Protein AF-A0A2E4X7J8-F1 (afdb_monomer)

pLDDT: mean 80.2, std 23.97, range [33.31, 98.44]

Foldseek 3Di:
DDPPPPPPDDDPPPDPPPDPPPVPPDDPFDADPVRHTDPDPVVVVVVVVVVVVVVVVLVVVLVVCVVVPHDNVVSVVVVVVVVVPDDDPDDPD

Mean predicted aligned error: 11.24 Å

Secondary structure (DSSP, 8-state):
----SSS-S---------------SS-SS-B-TTS-B---HHHHHHHHHHHHHHHHHHHHHHHHHHHTT--HHHHHHHHHHHHHH-----S--

Solvent-accessible surface area (backbone atoms only — not comparable to full-atom values): 6282 Å² total; per-residue (Å²): 140,80,92,82,82,78,88,80,74,84,81,77,83,84,62,87,76,77,78,83,83,73,74,80,82,64,72,98,70,54,61,50,99,85,69,46,70,63,77,57,63,68,62,53,52,49,56,52,50,54,50,53,52,49,52,53,55,51,46,56,55,46,54,55,39,48,72,76,68,50,57,67,65,61,52,54,48,50,54,51,52,52,62,72,68,62,73,88,85,76,88,88,123

Structure (mmCIF, N/CA/C/O backbone):
data_AF-A0A2E4X7J8-F1
#
_entry.id   AF-A0A2E4X7J8-F1
#
loop_
_atom_site.group_PDB
_atom_site.id
_atom_site.type_symbol
_atom_site.label_atom_id
_atom_site.label_alt_id
_atom_site.label_comp_id
_atom_site.label_asym_id
_atom_site.label_entity_id
_atom_site.label_seq_id
_atom_site.pdbx_PDB_ins_code
_atom_site.Cartn_x
_atom_site.Cartn_y
_atom_site.Cartn_z
_atom_site.occupancy
_atom_site.B_iso_or_equiv
_atom_site.auth_seq_id
_atom_site.auth_comp_id
_atom_site.auth_asym_id
_atom_site.auth_atom_id
_atom_site.pdbx_PDB_model_num
ATOM 1 N N . MET A 1 1 ? 37.534 2.094 -16.407 1.00 43.25 1 MET A N 1
ATOM 2 C CA . MET A 1 1 ? 37.728 2.326 -14.955 1.00 43.25 1 MET A CA 1
ATOM 3 C C . MET A 1 1 ? 37.964 3.825 -14.785 1.00 43.25 1 MET A C 1
ATOM 5 O O . MET A 1 1 ? 38.938 4.321 -15.318 1.00 43.25 1 MET A O 1
ATOM 9 N N . ASN A 1 2 ? 37.035 4.623 -14.257 1.00 37.41 2 ASN A N 1
ATOM 10 C CA . ASN A 1 2 ? 36.766 4.687 -12.822 1.00 37.41 2 ASN A CA 1
ATOM 11 C C . ASN A 1 2 ? 35.400 5.363 -12.534 1.00 37.41 2 ASN A C 1
ATOM 13 O O . ASN A 1 2 ? 35.152 6.481 -12.977 1.00 37.41 2 ASN A O 1
ATOM 17 N N . GLN A 1 3 ? 34.537 4.690 -11.768 1.00 39.25 3 GLN A N 1
ATOM 18 C CA . GLN A 1 3 ? 33.148 5.062 -11.432 1.00 39.25 3 GLN A CA 1
ATOM 19 C C . GLN A 1 3 ? 33.010 6.127 -10.313 1.00 39.25 3 GLN A C 1
ATOM 21 O O . GLN A 1 3 ? 31.935 6.298 -9.748 1.00 39.25 3 GLN A O 1
ATOM 26 N N . LYS A 1 4 ? 34.062 6.869 -9.947 1.00 41.81 4 LYS A N 1
ATOM 27 C CA . LYS A 1 4 ? 34.071 7.640 -8.681 1.00 41.81 4 LYS A CA 1
ATOM 28 C C . LYS A 1 4 ? 33.700 9.130 -8.755 1.00 41.81 4 LYS A C 1
ATOM 30 O O . LYS A 1 4 ? 33.765 9.798 -7.729 1.00 41.81 4 LYS A O 1
ATOM 35 N N . ASN A 1 5 ? 33.256 9.654 -9.902 1.00 41.47 5 ASN A N 1
ATOM 36 C CA . ASN A 1 5 ? 33.046 11.106 -10.080 1.00 41.47 5 ASN A CA 1
ATOM 37 C C . ASN A 1 5 ? 31.601 11.573 -10.323 1.00 41.47 5 ASN A C 1
ATOM 39 O O . ASN A 1 5 ? 31.394 12.714 -10.724 1.00 41.47 5 ASN A O 1
ATOM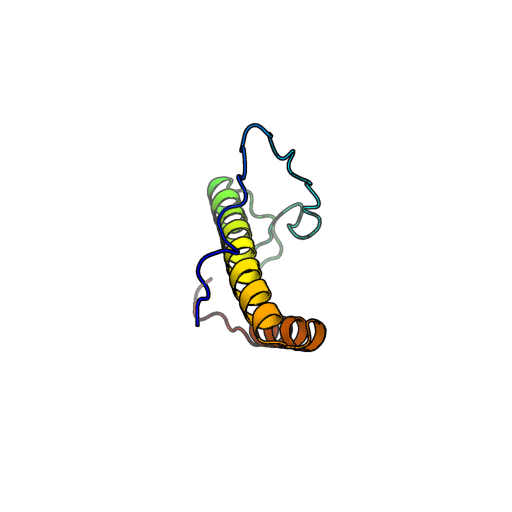 43 N N . GLN A 1 6 ? 30.598 10.740 -10.035 1.00 36.03 6 GLN A N 1
ATOM 44 C CA . GLN A 1 6 ? 29.188 11.102 -10.266 1.00 36.03 6 GLN A CA 1
ATOM 45 C C . GLN A 1 6 ? 28.417 11.440 -8.974 1.00 36.03 6 GLN A C 1
ATOM 47 O O . GLN A 1 6 ? 27.433 12.167 -9.015 1.00 36.03 6 GLN A O 1
ATOM 52 N N . TYR A 1 7 ? 28.916 11.018 -7.805 1.00 33.31 7 TYR A N 1
ATOM 53 C CA . TYR A 1 7 ? 28.229 11.168 -6.509 1.00 33.31 7 TYR A CA 1
ATOM 54 C C . TYR A 1 7 ? 28.723 12.338 -5.644 1.00 33.31 7 TYR A C 1
ATOM 56 O O . TYR A 1 7 ? 28.508 12.365 -4.435 1.00 33.31 7 TYR A O 1
ATOM 64 N N . LYS A 1 8 ? 29.404 13.330 -6.228 1.00 42.47 8 LYS A N 1
ATOM 65 C CA . LYS A 1 8 ? 29.833 14.540 -5.504 1.00 42.47 8 LYS A CA 1
ATOM 66 C C . LYS A 1 8 ? 29.314 15.806 -6.172 1.00 42.47 8 LYS A C 1
ATOM 68 O O . LYS A 1 8 ? 30.080 16.675 -6.577 1.00 42.47 8 LYS A O 1
ATOM 73 N N . LYS A 1 9 ? 27.990 15.945 -6.232 1.00 34.31 9 LYS A N 1
ATOM 74 C CA . LYS A 1 9 ? 27.342 17.239 -6.469 1.00 34.31 9 LYS A CA 1
ATOM 75 C C . LYS A 1 9 ? 26.417 17.560 -5.297 1.00 34.31 9 LYS A C 1
ATOM 77 O O . LYS A 1 9 ? 25.241 17.240 -5.296 1.00 34.31 9 LYS A O 1
ATOM 82 N N . LYS A 1 10 ? 27.053 18.137 -4.271 1.00 38.44 10 LYS A N 1
ATOM 83 C CA . LYS A 1 10 ? 26.524 19.074 -3.269 1.00 38.44 10 LYS A CA 1
ATOM 84 C C . LYS A 1 10 ? 24.994 19.167 -3.214 1.00 38.44 10 LYS A C 1
ATOM 86 O O . LYS A 1 10 ? 24.403 19.968 -3.934 1.00 38.44 10 LYS A O 1
ATOM 91 N N . ILE A 1 11 ? 24.391 18.451 -2.272 1.00 33.59 11 ILE A N 1
ATOM 92 C CA . ILE A 1 11 ? 23.070 18.812 -1.759 1.00 33.59 11 ILE A CA 1
ATOM 93 C C . ILE A 1 11 ? 23.314 19.714 -0.549 1.00 33.59 11 ILE A C 1
ATOM 95 O O . ILE A 1 11 ? 23.582 19.255 0.557 1.00 33.59 11 ILE A O 1
ATOM 99 N N . ASN A 1 12 ? 23.309 21.024 -0.795 1.00 35.81 12 ASN A N 1
ATOM 100 C CA . ASN A 1 12 ? 23.129 22.032 0.245 1.00 35.81 12 ASN A CA 1
ATOM 101 C C . ASN A 1 12 ? 21.690 21.883 0.755 1.00 35.81 12 ASN A C 1
ATOM 103 O O . ASN A 1 12 ? 20.766 22.479 0.203 1.00 35.81 12 ASN A O 1
ATOM 107 N N . ILE A 1 13 ? 21.478 21.067 1.785 1.00 39.88 13 ILE A N 1
ATOM 108 C CA . ILE A 1 13 ? 20.172 20.909 2.444 1.00 39.88 13 ILE A CA 1
ATOM 109 C C . ILE A 1 13 ? 19.933 22.064 3.424 1.00 39.88 13 ILE A C 1
A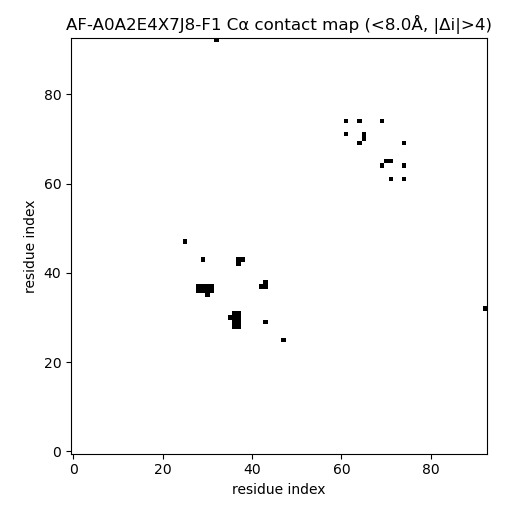TOM 111 O O . ILE A 1 13 ? 19.800 21.905 4.628 1.00 39.88 13 ILE A O 1
ATOM 115 N N . GLY A 1 14 ? 19.881 23.264 2.848 1.00 38.81 14 GLY A N 1
ATOM 116 C CA . GLY A 1 14 ? 19.186 24.430 3.374 1.00 38.81 14 GLY A CA 1
ATOM 117 C C . GLY A 1 14 ? 17.933 24.670 2.538 1.00 38.81 14 GLY A C 1
ATOM 118 O O . GLY A 1 14 ? 17.791 25.721 1.929 1.00 38.81 14 GLY A O 1
ATOM 119 N N . HIS A 1 15 ? 17.073 23.660 2.424 1.00 37.66 15 HIS A N 1
ATOM 120 C CA . HIS A 1 15 ? 15.732 23.789 1.868 1.00 37.66 15 HIS A CA 1
ATOM 121 C C . HIS A 1 15 ? 14.812 22.927 2.718 1.00 37.66 15 HIS A C 1
ATOM 123 O O . HIS A 1 15 ? 14.861 21.701 2.665 1.00 37.66 15 HIS A O 1
ATOM 129 N N . GLN A 1 16 ? 13.966 23.589 3.505 1.0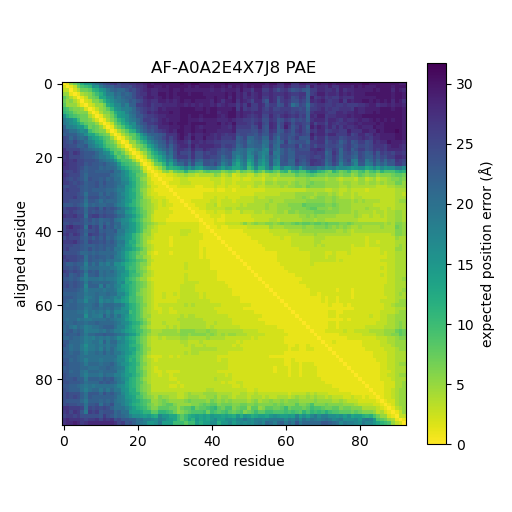0 40.91 16 GLN A N 1
ATOM 130 C CA . GLN A 1 16 ? 12.722 23.000 3.969 1.00 40.91 16 GLN A CA 1
ATOM 131 C C . GLN A 1 16 ? 11.959 22.549 2.722 1.00 40.91 16 GLN A C 1
ATOM 133 O O . GLN A 1 16 ? 11.320 23.357 2.044 1.00 40.91 16 GLN A O 1
ATOM 138 N N . ILE A 1 17 ? 12.065 21.266 2.381 1.00 46.56 17 ILE A N 1
ATOM 139 C CA . ILE A 1 17 ? 11.160 20.641 1.428 1.00 46.56 17 ILE A CA 1
ATOM 140 C C . ILE A 1 17 ? 9.796 20.703 2.106 1.00 46.56 17 ILE A C 1
ATOM 142 O O . ILE A 1 17 ? 9.487 19.932 3.011 1.00 46.56 17 ILE A O 1
ATOM 146 N N . LYS A 1 18 ? 8.996 21.699 1.718 1.00 40.06 18 LYS A N 1
ATOM 147 C CA . LYS A 1 18 ? 7.579 21.751 2.053 1.00 40.06 18 LYS A CA 1
ATOM 148 C C . LYS A 1 18 ? 6.955 20.449 1.552 1.00 40.06 18 LYS A C 1
ATOM 150 O O . LYS A 1 18 ? 6.860 20.229 0.346 1.00 40.06 18 LYS A O 1
ATOM 155 N N . MET A 1 19 ? 6.572 19.601 2.502 1.00 40.56 19 MET A N 1
ATOM 156 C CA . MET A 1 19 ? 5.785 18.386 2.314 1.00 40.56 19 MET A CA 1
ATOM 157 C C . MET A 1 19 ? 4.651 18.652 1.315 1.00 40.56 19 MET A C 1
ATOM 159 O O . MET A 1 19 ? 3.756 19.458 1.585 1.00 40.56 19 MET A O 1
ATOM 163 N N . ARG A 1 20 ? 4.654 17.979 0.158 1.00 38.56 20 ARG A N 1
ATOM 164 C CA . ARG A 1 20 ? 3.438 17.875 -0.659 1.00 38.56 20 ARG A CA 1
ATOM 165 C C . ARG A 1 20 ? 2.519 16.864 0.024 1.00 38.56 20 ARG A C 1
ATOM 167 O O . ARG A 1 20 ? 2.600 15.671 -0.243 1.00 38.56 20 ARG A O 1
ATOM 174 N N . ASN A 1 21 ? 1.653 17.354 0.910 1.00 46.88 21 ASN A N 1
ATOM 175 C CA . ASN A 1 21 ? 0.552 16.575 1.472 1.00 46.88 21 ASN A CA 1
ATOM 176 C C . ASN A 1 21 ? -0.4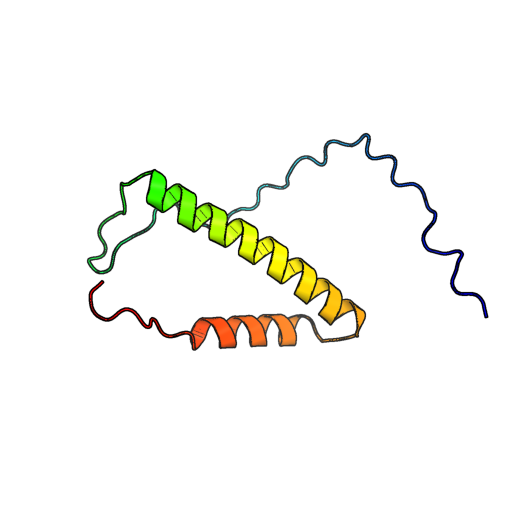88 16.287 0.380 1.00 46.88 21 ASN A C 1
ATOM 178 O O . ASN A 1 21 ? -1.438 17.042 0.205 1.00 46.88 21 ASN A O 1
ATOM 182 N N . ASN A 1 22 ? -0.323 15.165 -0.317 1.00 46.84 22 ASN A N 1
ATOM 183 C CA . ASN A 1 22 ? -1.379 14.531 -1.107 1.00 46.84 22 ASN A CA 1
ATOM 184 C C . ASN A 1 22 ? -1.806 13.207 -0.449 1.00 46.84 22 ASN A C 1
ATOM 186 O O . ASN A 1 22 ? -1.961 12.192 -1.124 1.00 46.84 22 ASN A O 1
ATOM 190 N N . ASN A 1 23 ? -2.018 13.205 0.874 1.00 52.50 23 ASN A N 1
ATOM 191 C CA . ASN A 1 23 ? -2.490 12.030 1.621 1.00 52.50 23 ASN A CA 1
ATOM 192 C C . ASN A 1 23 ? -3.990 11.764 1.382 1.00 52.50 23 ASN A C 1
ATOM 194 O O . ASN A 1 23 ? -4.806 11.784 2.296 1.00 52.50 23 ASN A O 1
ATOM 198 N N . LYS A 1 24 ? -4.369 11.504 0.124 1.00 62.06 24 LYS A N 1
ATOM 199 C CA . LYS A 1 24 ? -5.713 11.023 -0.244 1.00 62.06 24 LYS A CA 1
ATOM 200 C C . LYS A 1 24 ? -5.862 9.502 -0.064 1.00 62.06 24 LYS A C 1
ATOM 202 O O . LYS A 1 24 ? -6.936 8.967 -0.312 1.00 62.06 24 LYS A O 1
ATOM 207 N N . LEU A 1 25 ? -4.791 8.812 0.337 1.00 74.38 25 LEU A N 1
ATOM 208 C CA . LEU A 1 25 ? -4.753 7.354 0.494 1.00 74.38 25 LEU A CA 1
ATOM 209 C C . LEU A 1 25 ? -5.134 6.884 1.908 1.00 74.38 25 LEU A C 1
ATOM 211 O O . LEU A 1 25 ? -5.621 5.766 2.053 1.00 74.38 25 LEU A O 1
ATOM 215 N N . ILE A 1 26 ? -4.961 7.725 2.935 1.00 86.06 26 ILE A N 1
ATOM 216 C CA . ILE A 1 26 ? -5.368 7.402 4.311 1.00 86.06 26 ILE A CA 1
ATOM 217 C C . ILE A 1 26 ? -6.848 7.783 4.497 1.00 86.06 26 ILE A C 1
ATOM 219 O O . ILE A 1 26 ? -7.235 8.907 4.157 1.00 86.06 26 ILE A O 1
ATOM 223 N N . PRO A 1 27 ? -7.701 6.884 5.024 1.00 90.25 27 PRO A N 1
ATOM 224 C CA . PRO A 1 27 ? -9.114 7.180 5.222 1.00 90.25 27 PRO A CA 1
ATOM 225 C C . PRO A 1 27 ? -9.328 8.227 6.326 1.00 90.25 27 PRO A C 1
ATOM 227 O O . PRO A 1 27 ? -8.536 8.364 7.255 1.00 90.25 27 PRO A O 1
ATOM 230 N N . LYS A 1 28 ? -10.464 8.937 6.268 1.00 90.00 28 LYS A N 1
ATOM 231 C CA . LYS A 1 28 ? -10.856 9.913 7.305 1.00 90.00 28 LYS A CA 1
ATOM 232 C C . LYS A 1 28 ? -11.072 9.262 8.680 1.00 90.00 28 LYS A C 1
ATOM 234 O O . LYS A 1 28 ? -10.908 9.922 9.701 1.00 90.00 28 LYS A O 1
ATOM 239 N N . TYR A 1 29 ? -11.483 7.998 8.702 1.00 92.81 29 TYR A N 1
ATOM 240 C CA . TYR A 1 29 ? -11.680 7.203 9.908 1.00 92.81 29 TYR A CA 1
ATOM 241 C C . TYR A 1 29 ? -11.461 5.720 9.603 1.00 92.81 29 TYR A C 1
ATOM 243 O O . TYR A 1 29 ? -11.672 5.271 8.477 1.00 92.81 29 TYR A O 1
ATOM 251 N N . TRP A 1 30 ? -11.061 4.971 10.626 1.00 95.50 30 TRP A N 1
ATOM 252 C CA . TRP A 1 30 ? -10.912 3.520 10.575 1.00 95.50 30 TRP A CA 1
ATOM 253 C C . TRP A 1 30 ? -12.149 2.841 11.155 1.00 95.50 30 TRP A C 1
ATOM 255 O O . TRP A 1 30 ? -12.782 3.393 12.056 1.00 95.50 30 TRP A O 1
ATOM 265 N N . VAL A 1 31 ? -12.480 1.647 10.665 1.00 95.69 31 VAL A N 1
ATOM 266 C CA . VAL A 1 31 ? -13.611 0.849 11.158 1.00 95.69 31 VAL A CA 1
ATOM 267 C C . VAL A 1 31 ? -13.150 -0.511 11.672 1.00 95.69 31 VAL A C 1
ATOM 269 O O . VAL A 1 31 ? -12.148 -1.047 11.200 1.00 95.69 31 VAL A O 1
ATOM 272 N N . ASP A 1 32 ? -13.871 -1.057 12.647 1.00 92.75 32 ASP A N 1
ATOM 273 C CA . ASP A 1 32 ? -13.686 -2.425 13.128 1.00 92.75 32 ASP A CA 1
ATOM 274 C C . ASP A 1 32 ? -14.441 -3.452 12.255 1.00 92.75 32 ASP A C 1
ATOM 276 O O . ASP A 1 32 ? -15.100 -3.110 11.268 1.00 92.75 32 ASP A O 1
ATOM 280 N N . LYS A 1 33 ? -14.376 -4.736 12.632 1.00 90.44 33 LYS A N 1
ATOM 281 C CA . LYS A 1 33 ? -15.076 -5.832 11.936 1.00 90.44 33 LYS A CA 1
ATOM 282 C C . LYS A 1 33 ? -16.601 -5.677 11.889 1.00 90.44 33 LYS A C 1
ATOM 284 O O . LYS A 1 33 ? -17.247 -6.215 10.995 1.00 90.44 33 LYS A O 1
ATOM 289 N N . ASN A 1 34 ? -17.166 -4.936 12.838 1.00 93.94 34 ASN A N 1
ATOM 290 C CA . ASN A 1 34 ? -18.593 -4.662 12.947 1.00 93.94 34 ASN A CA 1
ATOM 291 C C . ASN A 1 34 ? -18.977 -3.366 12.214 1.00 93.94 34 ASN A C 1
ATOM 293 O O . ASN A 1 34 ? -20.126 -2.938 12.298 1.00 93.94 34 ASN A O 1
ATOM 297 N N . LYS A 1 35 ? -18.034 -2.753 11.481 1.00 93.88 35 LYS A N 1
ATOM 298 C CA . LYS A 1 35 ? -18.174 -1.470 10.778 1.00 93.88 35 LYS A CA 1
ATOM 299 C C . LYS A 1 35 ? -18.371 -0.265 11.705 1.00 93.88 35 LYS A C 1
ATOM 301 O O . LYS A 1 35 ? -18.777 0.796 11.235 1.00 93.88 35 LYS A O 1
ATOM 306 N N . ASN A 1 36 ? -18.048 -0.389 12.991 1.00 95.56 36 ASN A N 1
ATOM 307 C CA . ASN A 1 36 ? -18.050 0.751 13.902 1.00 95.56 36 ASN A CA 1
ATOM 308 C C . ASN A 1 36 ? -16.749 1.535 13.767 1.00 95.56 36 ASN A C 1
ATOM 310 O O . ASN A 1 36 ? -15.677 0.953 13.605 1.00 95.56 36 ASN A O 1
ATOM 314 N N . THR A 1 37 ? -16.826 2.857 13.892 1.00 97.06 37 THR A N 1
ATOM 315 C CA . THR A 1 37 ? -15.637 3.710 13.889 1.00 97.06 37 THR A CA 1
ATOM 316 C C . THR A 1 37 ? -14.730 3.390 15.075 1.00 97.06 37 THR A C 1
ATOM 318 O O . THR A 1 37 ? -15.157 3.425 16.229 1.00 97.06 37 THR A O 1
ATOM 321 N N . ILE A 1 38 ? -13.448 3.155 14.802 1.00 96.25 38 ILE A N 1
ATOM 322 C CA . ILE A 1 38 ? -12.418 3.045 15.834 1.00 96.25 38 ILE A CA 1
ATOM 323 C C . ILE A 1 38 ? -12.213 4.438 16.438 1.00 96.25 38 ILE A C 1
ATOM 325 O O . ILE A 1 38 ? -11.755 5.346 15.755 1.00 96.25 38 ILE A O 1
ATOM 329 N N . SER A 1 39 ? -12.551 4.615 17.717 1.00 94.75 39 SER A N 1
ATOM 330 C CA . SER A 1 39 ? -12.445 5.901 18.428 1.00 94.75 39 SER A CA 1
ATOM 331 C C . SER A 1 39 ? -11.167 6.055 19.263 1.00 94.75 39 SER A C 1
ATOM 333 O O . SER A 1 39 ? -10.804 7.170 19.639 1.00 94.75 39 SER A O 1
ATOM 335 N N . CYS A 1 40 ? -10.468 4.952 19.553 1.00 96.50 40 CYS A N 1
ATOM 336 C CA . CYS A 1 40 ? -9.223 4.962 20.322 1.00 96.50 40 CYS A CA 1
ATOM 337 C C . CYS A 1 40 ? -8.109 5.653 19.524 1.00 96.50 40 CYS A C 1
ATOM 339 O O . CYS A 1 40 ? -7.660 5.153 18.488 1.00 96.50 40 CYS A O 1
ATOM 341 N N . LYS A 1 41 ? -7.658 6.807 20.026 1.00 95.06 41 LYS A N 1
ATOM 342 C CA . LYS A 1 41 ? -6.670 7.668 19.364 1.00 95.06 41 LYS A CA 1
ATOM 343 C C . LYS A 1 41 ? -5.328 6.969 19.186 1.00 95.06 41 LYS A C 1
ATOM 345 O O . LYS A 1 41 ? -4.699 7.121 18.144 1.00 95.06 41 LYS A O 1
ATOM 350 N N . GLU A 1 42 ? -4.915 6.170 20.162 1.00 97.25 42 GLU A N 1
ATOM 351 C CA . GLU A 1 42 ? -3.657 5.427 20.137 1.00 97.25 42 GLU A CA 1
ATOM 352 C C . GLU A 1 42 ? -3.665 4.388 19.012 1.00 97.25 42 GLU A C 1
ATOM 354 O O . GLU A 1 42 ? -2.713 4.326 18.239 1.00 97.25 42 GLU A O 1
ATOM 359 N N . LYS A 1 43 ? -4.768 3.643 18.839 1.00 94.38 43 LYS A N 1
ATOM 360 C CA . LYS A 1 43 ? -4.919 2.688 17.726 1.00 94.38 43 LYS A CA 1
ATOM 361 C C . LYS A 1 43 ? -4.848 3.383 16.366 1.00 94.38 43 LYS A C 1
ATOM 363 O O . LYS A 1 43 ? -4.169 2.885 15.474 1.00 94.38 43 LYS A O 1
ATOM 368 N N . ILE A 1 44 ? -5.506 4.539 16.225 1.00 95.75 44 ILE A N 1
ATOM 369 C CA . ILE A 1 44 ? -5.450 5.349 14.996 1.00 95.75 44 ILE A CA 1
ATOM 370 C C . ILE A 1 44 ? -4.017 5.823 14.724 1.00 95.75 44 ILE A C 1
ATOM 372 O O . ILE A 1 44 ? -3.546 5.739 13.593 1.00 95.75 44 ILE A O 1
ATOM 376 N N . LYS A 1 45 ? -3.311 6.307 15.752 1.00 93.56 45 LYS A N 1
ATO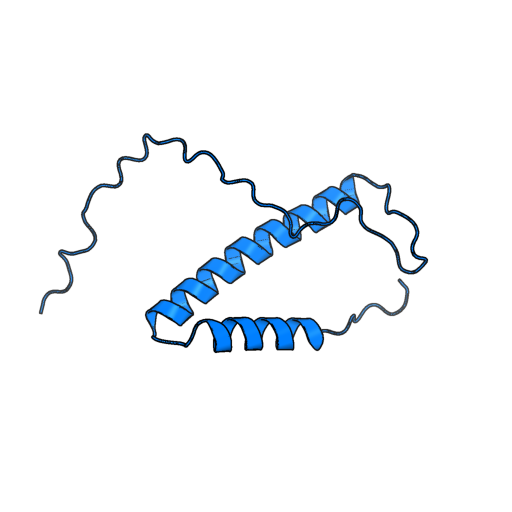M 377 C CA . LYS A 1 45 ? -1.925 6.765 15.616 1.00 93.56 45 LYS A CA 1
ATOM 378 C C . LYS A 1 45 ? -1.011 5.633 15.147 1.00 93.56 45 LYS A C 1
ATOM 380 O O . LYS A 1 45 ? -0.215 5.856 14.244 1.00 93.56 45 LYS A O 1
ATOM 385 N N . VAL A 1 46 ? -1.155 4.441 15.729 1.00 96.12 46 VAL A N 1
ATOM 386 C CA . VAL A 1 46 ? -0.3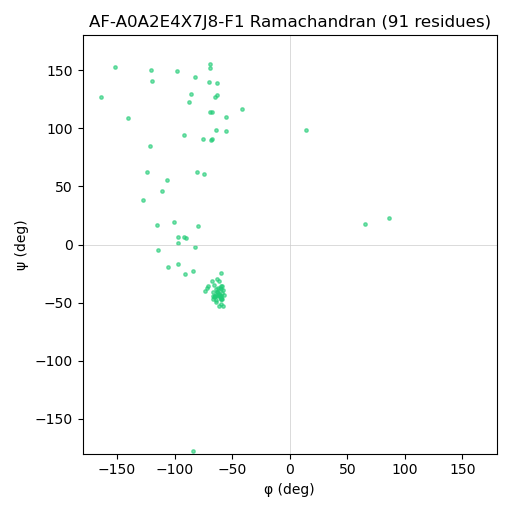67 3.260 15.349 1.00 96.12 46 VAL A CA 1
ATOM 387 C C . VAL A 1 46 ? -0.613 2.883 13.889 1.00 96.12 46 VAL A C 1
ATOM 389 O O . VAL A 1 46 ? 0.341 2.803 13.127 1.00 96.12 46 VAL A O 1
ATOM 392 N N . ILE A 1 47 ? -1.868 2.703 13.458 1.00 95.62 47 ILE A N 1
ATOM 393 C CA . ILE A 1 47 ? -2.126 2.271 12.073 1.00 95.62 47 ILE A CA 1
ATOM 394 C C . ILE A 1 47 ? -1.704 3.325 11.041 1.00 95.62 47 ILE A C 1
ATOM 396 O O . ILE A 1 47 ? -1.198 2.960 9.985 1.00 95.62 47 ILE A O 1
ATOM 400 N N . ASN A 1 48 ? -1.851 4.618 11.347 1.00 93.94 48 ASN A N 1
ATOM 401 C CA . ASN A 1 48 ? -1.379 5.679 10.459 1.00 93.94 48 ASN A CA 1
ATOM 402 C C . ASN A 1 48 ? 0.154 5.680 10.355 1.00 93.94 48 ASN A C 1
ATOM 404 O O . ASN A 1 48 ? 0.667 5.743 9.245 1.00 93.94 48 ASN A O 1
ATOM 408 N N . GLY A 1 49 ? 0.869 5.532 11.478 1.00 94.12 49 GLY A N 1
ATOM 409 C CA . GLY A 1 49 ? 2.331 5.411 11.472 1.00 94.12 49 GLY A CA 1
ATOM 410 C C . GLY A 1 49 ? 2.811 4.208 10.658 1.00 94.12 49 GLY A C 1
ATOM 411 O O . GLY A 1 49 ? 3.675 4.356 9.803 1.00 94.12 49 GLY A O 1
ATOM 412 N N . ASN A 1 50 ? 2.168 3.048 10.821 1.00 95.19 50 ASN A N 1
ATOM 413 C CA . ASN A 1 50 ? 2.494 1.854 10.038 1.00 95.19 50 ASN A CA 1
ATOM 414 C C . ASN A 1 50 ? 2.311 2.070 8.523 1.00 95.19 50 ASN A C 1
ATOM 416 O O . ASN A 1 50 ? 3.055 1.504 7.726 1.00 95.19 50 ASN A O 1
ATOM 420 N N . LEU A 1 51 ? 1.305 2.849 8.103 1.00 94.88 51 LEU A N 1
ATOM 421 C CA . LEU A 1 51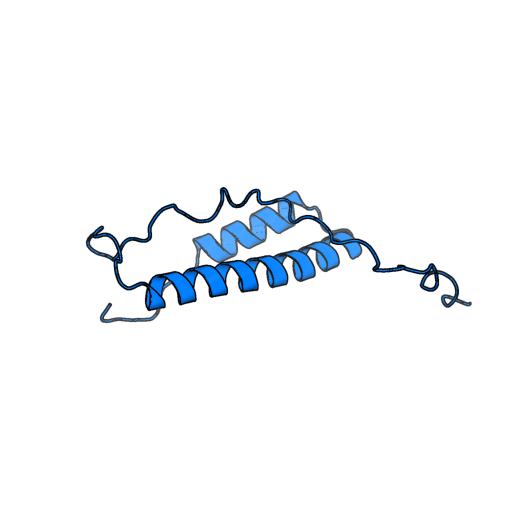 ? 1.097 3.170 6.687 1.00 94.88 51 LEU A CA 1
ATOM 422 C C . LEU A 1 51 ? 2.144 4.141 6.147 1.00 94.88 51 LEU A C 1
ATOM 424 O O . LEU A 1 51 ? 2.547 4.005 4.990 1.00 94.88 51 LEU A O 1
ATOM 428 N N . ASP A 1 52 ? 2.566 5.106 6.961 1.00 92.94 52 ASP A N 1
ATOM 429 C CA . ASP A 1 52 ? 3.635 6.032 6.599 1.00 92.94 52 ASP A CA 1
ATOM 430 C C . ASP A 1 52 ? 4.954 5.256 6.415 1.00 92.94 52 ASP A C 1
ATOM 432 O O . ASP A 1 52 ? 5.572 5.352 5.354 1.00 92.94 52 ASP A O 1
ATOM 436 N N . GLU A 1 53 ? 5.306 4.380 7.364 1.00 95.69 53 GLU A N 1
ATOM 437 C CA . GLU A 1 53 ? 6.486 3.501 7.287 1.00 95.69 53 GLU A CA 1
ATOM 438 C C . GLU A 1 53 ? 6.435 2.568 6.067 1.00 95.69 53 GLU A C 1
ATOM 440 O O . GLU A 1 53 ? 7.392 2.485 5.294 1.00 95.69 53 GLU A O 1
ATOM 445 N N . LEU A 1 54 ? 5.294 1.909 5.827 1.00 95.25 54 LEU A N 1
ATOM 446 C CA . LEU A 1 54 ? 5.104 1.061 4.646 1.00 95.25 54 LEU A CA 1
ATOM 447 C C . LEU A 1 54 ? 5.280 1.855 3.345 1.00 95.25 54 LEU A C 1
ATOM 449 O O . LEU A 1 54 ? 5.826 1.338 2.371 1.00 95.25 54 LEU A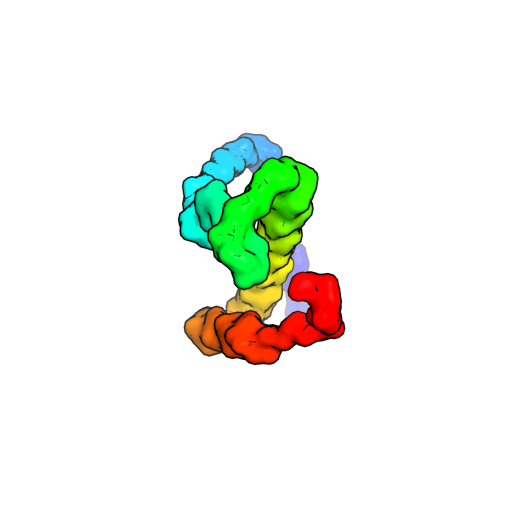 O 1
ATOM 453 N N . THR A 1 55 ? 4.810 3.102 3.310 1.00 93.81 55 THR A N 1
ATOM 454 C CA . THR A 1 55 ? 4.923 3.964 2.129 1.00 93.81 55 THR A CA 1
ATOM 455 C C . THR A 1 55 ? 6.377 4.316 1.834 1.00 93.81 55 THR A C 1
ATOM 457 O O . THR A 1 55 ? 6.764 4.332 0.667 1.00 93.81 55 THR A O 1
ATOM 460 N N . GLU A 1 56 ? 7.177 4.607 2.858 1.00 94.75 56 GLU A N 1
ATOM 461 C CA . GLU A 1 56 ? 8.613 4.863 2.702 1.00 94.75 56 GLU A CA 1
ATOM 462 C C . GLU A 1 56 ? 9.338 3.613 2.198 1.00 94.75 56 GLU A C 1
ATOM 464 O O . GLU A 1 56 ? 9.984 3.669 1.154 1.00 94.75 56 GLU A O 1
ATOM 469 N N . MET A 1 57 ? 9.107 2.458 2.828 1.00 96.25 57 MET A N 1
ATOM 470 C CA . MET A 1 57 ? 9.694 1.188 2.387 1.00 96.25 57 MET A CA 1
ATOM 471 C C . MET A 1 57 ? 9.337 0.840 0.936 1.00 96.25 57 MET A C 1
ATOM 473 O O . MET A 1 57 ? 10.187 0.392 0.169 1.00 96.25 57 MET A O 1
ATOM 477 N N . LEU A 1 58 ? 8.076 1.030 0.533 1.00 96.94 58 LEU A N 1
ATOM 478 C CA . LEU A 1 58 ? 7.644 0.742 -0.836 1.00 96.94 58 LEU A CA 1
ATOM 479 C C . LEU A 1 58 ? 8.271 1.686 -1.865 1.00 96.94 58 LEU A C 1
ATOM 481 O O . LEU A 1 58 ? 8.481 1.252 -2.995 1.00 96.94 58 LEU A O 1
ATOM 485 N N . LYS A 1 59 ? 8.562 2.944 -1.505 1.00 95.56 59 LYS A N 1
ATOM 486 C CA . LYS A 1 59 ? 9.282 3.873 -2.390 1.00 95.56 59 LYS A CA 1
ATOM 487 C C . LYS A 1 59 ? 10.710 3.411 -2.613 1.00 95.56 59 LYS A C 1
ATOM 489 O O . LYS A 1 59 ? 11.113 3.332 -3.764 1.00 95.56 59 LYS A O 1
ATOM 494 N N . ASP A 1 60 ? 11.413 3.032 -1.551 1.00 97.75 60 ASP A N 1
ATOM 495 C CA . ASP A 1 60 ? 12.787 2.541 -1.667 1.00 97.75 60 ASP A CA 1
ATOM 496 C C . ASP A 1 60 ? 12.842 1.302 -2.575 1.00 97.75 60 ASP A C 1
ATOM 498 O O . ASP A 1 60 ? 13.620 1.249 -3.523 1.00 97.75 60 ASP A O 1
ATOM 502 N N . ILE A 1 61 ? 11.944 0.331 -2.368 1.00 97.88 61 ILE A N 1
ATOM 503 C CA . ILE A 1 61 ? 11.872 -0.872 -3.216 1.00 97.88 61 ILE A CA 1
ATOM 504 C C . ILE A 1 61 ? 11.490 -0.515 -4.663 1.00 97.88 61 ILE A C 1
ATOM 506 O O . ILE A 1 61 ? 11.989 -1.130 -5.606 1.00 97.88 61 ILE A O 1
ATOM 510 N N . PHE A 1 62 ? 10.591 0.453 -4.855 1.00 98.12 62 PHE A N 1
ATOM 511 C CA . PHE A 1 62 ? 10.189 0.908 -6.183 1.00 98.12 62 PHE A CA 1
ATOM 512 C C . PHE A 1 62 ? 11.346 1.578 -6.929 1.00 98.12 62 PHE A C 1
ATOM 514 O O . PHE A 1 62 ? 11.579 1.247 -8.089 1.00 98.12 62 PHE A O 1
ATOM 521 N N . ASP A 1 63 ? 12.092 2.460 -6.266 1.00 97.62 63 ASP A N 1
ATOM 522 C CA . ASP A 1 63 ? 13.248 3.141 -6.845 1.00 97.62 63 ASP A CA 1
ATOM 523 C C . ASP A 1 63 ? 14.335 2.129 -7.244 1.00 97.62 63 ASP A C 1
ATOM 525 O O . ASP A 1 63 ? 14.879 2.220 -8.346 1.00 97.62 63 ASP A O 1
ATOM 529 N N . GLU A 1 64 ? 14.581 1.101 -6.423 1.00 98.19 64 GLU A N 1
ATOM 530 C CA . GLU A 1 64 ? 15.485 -0.010 -6.758 1.00 98.19 64 GLU A CA 1
ATOM 531 C C . GLU A 1 64 ? 14.990 -0.824 -7.967 1.00 98.19 64 GLU A C 1
ATOM 533 O O . GLU A 1 64 ? 15.772 -1.182 -8.852 1.00 98.19 64 GLU A O 1
ATOM 538 N N . ALA A 1 65 ? 13.683 -1.093 -8.058 1.00 98.12 65 ALA A N 1
ATOM 539 C CA . ALA A 1 65 ? 13.100 -1.805 -9.194 1.00 98.12 65 ALA A CA 1
ATOM 540 C C . ALA A 1 65 ? 13.239 -1.004 -10.500 1.00 98.12 65 ALA A C 1
ATOM 542 O O . ALA A 1 65 ? 13.632 -1.551 -11.535 1.00 98.12 65 ALA A O 1
ATOM 543 N N . VAL A 1 66 ? 12.963 0.300 -10.449 1.00 97.12 66 VAL A N 1
ATOM 544 C CA . VAL A 1 66 ? 13.135 1.210 -11.589 1.00 97.12 66 VAL A CA 1
ATOM 545 C C . VAL A 1 66 ? 14.609 1.298 -11.990 1.00 97.12 66 VAL A C 1
ATOM 547 O O . VAL A 1 66 ? 14.920 1.257 -13.181 1.00 97.12 66 VAL A O 1
ATOM 550 N N . LEU A 1 67 ? 15.527 1.349 -11.020 1.00 98.06 67 LEU A N 1
ATOM 551 C CA . LEU A 1 67 ? 16.969 1.426 -11.260 1.00 98.06 67 LEU A CA 1
ATOM 552 C C . LEU A 1 67 ? 17.498 0.243 -12.086 1.00 98.06 67 LEU A C 1
ATOM 554 O O . LEU A 1 67 ? 18.377 0.432 -12.928 1.00 98.06 67 LEU A O 1
ATOM 558 N N . ILE A 1 68 ? 16.950 -0.959 -11.887 1.00 98.06 68 ILE A N 1
ATOM 559 C CA . ILE A 1 68 ? 17.328 -2.162 -12.649 1.00 98.06 68 ILE A CA 1
ATOM 560 C C . ILE A 1 68 ? 16.490 -2.379 -13.923 1.00 98.06 68 ILE A C 1
ATOM 562 O O . ILE A 1 68 ? 16.659 -3.393 -14.600 1.00 98.06 68 ILE A O 1
ATOM 566 N N . GLY A 1 69 ? 15.609 -1.437 -14.275 1.00 97.75 69 GLY A N 1
ATOM 567 C CA . GLY A 1 69 ? 14.835 -1.458 -15.520 1.00 97.75 69 GLY A CA 1
ATOM 568 C C . GLY A 1 69 ? 13.524 -2.249 -15.471 1.00 97.75 69 GLY A C 1
ATOM 569 O O . GLY A 1 69 ? 13.049 -2.687 -16.518 1.00 97.75 69 GLY A O 1
ATOM 570 N N . VAL A 1 70 ? 12.931 -2.454 -14.290 1.00 98.44 70 VAL A N 1
ATOM 571 C CA . VAL A 1 70 ? 11.585 -3.045 -14.171 1.00 98.44 70 VAL A CA 1
ATOM 572 C C . VAL A 1 70 ? 10.525 -2.059 -14.674 1.00 98.44 70 VAL A C 1
ATOM 574 O O . VAL A 1 70 ? 10.590 -0.864 -14.388 1.00 98.44 70 VAL A O 1
ATOM 577 N N . ASP A 1 71 ? 9.511 -2.560 -15.387 1.00 98.44 71 ASP A N 1
ATOM 578 C CA . ASP A 1 71 ? 8.347 -1.756 -15.769 1.00 98.44 71 ASP A CA 1
ATOM 579 C C . ASP A 1 71 ? 7.544 -1.319 -14.531 1.00 98.44 71 ASP A C 1
ATOM 581 O O . ASP A 1 71 ? 7.121 -2.135 -13.705 1.00 98.44 71 ASP A O 1
ATOM 585 N N . GLU A 1 72 ? 7.288 -0.015 -14.413 1.00 98.00 72 GLU A N 1
ATOM 586 C CA . GLU A 1 72 ? 6.608 0.549 -13.247 1.00 98.00 72 GLU A CA 1
ATOM 587 C C . GLU A 1 72 ? 5.200 -0.018 -13.033 1.00 98.00 72 GLU A C 1
ATOM 589 O O . GLU A 1 72 ? 4.756 -0.182 -11.891 1.00 98.00 72 GLU A O 1
ATOM 594 N N . ASN A 1 73 ? 4.460 -0.271 -14.117 1.00 98.00 73 ASN A N 1
ATOM 595 C CA . ASN A 1 73 ? 3.082 -0.744 -14.031 1.00 98.00 73 ASN A CA 1
ATOM 596 C C . ASN A 1 73 ? 3.050 -2.204 -13.595 1.00 98.00 73 ASN A C 1
ATOM 598 O O . ASN A 1 73 ? 2.227 -2.574 -12.755 1.00 98.00 73 ASN A O 1
ATOM 602 N N . GLN A 1 74 ? 3.977 -3.014 -14.105 1.00 98.25 74 GLN A N 1
ATOM 603 C CA . GLN A 1 74 ? 4.178 -4.385 -13.666 1.00 98.25 74 GLN A CA 1
ATOM 604 C C . GLN A 1 74 ? 4.532 -4.436 -12.177 1.00 98.25 74 GLN A C 1
ATOM 606 O O . GLN A 1 74 ? 3.911 -5.201 -11.439 1.00 98.25 74 GLN A O 1
ATOM 611 N N . PHE A 1 75 ? 5.455 -3.593 -11.705 1.00 98.19 75 PHE A N 1
ATOM 612 C CA . PHE A 1 75 ? 5.797 -3.533 -10.282 1.00 98.19 75 PHE A CA 1
ATOM 613 C C . PHE A 1 75 ? 4.580 -3.173 -9.419 1.00 98.19 75 PHE A C 1
ATOM 615 O O . PHE A 1 75 ? 4.239 -3.891 -8.477 1.00 98.19 75 PHE A O 1
ATOM 622 N N . LYS A 1 76 ? 3.864 -2.096 -9.773 1.00 97.25 76 LYS A N 1
ATOM 623 C CA . LYS A 1 76 ? 2.649 -1.664 -9.059 1.00 97.25 76 LYS A CA 1
ATOM 624 C C . LYS A 1 76 ? 1.596 -2.776 -9.035 1.00 97.25 76 LYS A C 1
ATOM 626 O O . LYS A 1 76 ? 0.953 -2.985 -8.006 1.00 97.25 76 LYS A O 1
ATOM 631 N N . LYS A 1 77 ? 1.450 -3.521 -10.134 1.00 97.94 77 LYS A N 1
ATOM 632 C CA . LYS A 1 77 ? 0.540 -4.664 -10.234 1.00 97.94 77 LYS A CA 1
ATOM 633 C C . LYS A 1 77 ? 0.938 -5.806 -9.294 1.00 97.94 77 LYS A C 1
ATOM 635 O O . LYS A 1 77 ? 0.074 -6.326 -8.593 1.00 97.94 77 LYS A O 1
ATOM 640 N N . VAL A 1 78 ? 2.225 -6.144 -9.215 1.00 97.81 78 VAL A N 1
ATOM 641 C CA . VAL A 1 78 ? 2.736 -7.159 -8.279 1.00 97.81 78 VAL A CA 1
ATOM 642 C C . VAL A 1 78 ? 2.438 -6.769 -6.831 1.00 97.81 78 VAL A C 1
ATOM 644 O O . VAL A 1 78 ? 1.904 -7.587 -6.085 1.00 97.81 78 VAL A O 1
ATOM 647 N N . ILE A 1 79 ? 2.696 -5.518 -6.435 1.00 97.44 79 ILE A N 1
ATOM 648 C CA . ILE A 1 79 ? 2.383 -5.041 -5.076 1.00 97.44 79 ILE A CA 1
ATOM 649 C C . ILE A 1 79 ? 0.879 -5.133 -4.785 1.00 97.44 79 ILE A C 1
ATOM 651 O O . ILE A 1 79 ? 0.483 -5.621 -3.726 1.00 97.44 79 ILE A O 1
ATOM 655 N N . GLN A 1 80 ? 0.025 -4.723 -5.729 1.00 96.75 80 GLN A N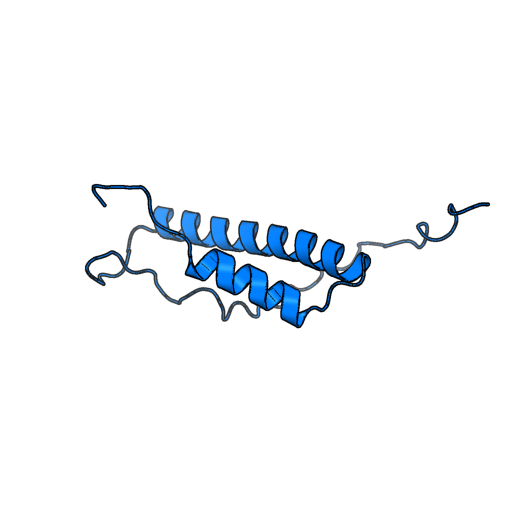 1
ATOM 656 C CA . GLN A 1 80 ? -1.429 -4.863 -5.593 1.00 96.75 80 GLN A CA 1
ATOM 657 C C . GLN A 1 80 ? -1.854 -6.322 -5.405 1.00 96.75 80 GLN A C 1
ATOM 659 O O . GLN A 1 80 ? -2.715 -6.605 -4.572 1.00 96.75 80 GLN A O 1
ATOM 664 N N . ASP A 1 81 ? -1.255 -7.245 -6.154 1.00 97.88 81 ASP A N 1
ATOM 665 C CA . ASP A 1 81 ? -1.578 -8.666 -6.066 1.00 97.88 81 ASP A CA 1
ATOM 666 C C . ASP A 1 81 ? -1.069 -9.286 -4.755 1.00 97.88 81 ASP A C 1
ATOM 668 O O . ASP A 1 81 ? -1.786 -10.090 -4.158 1.00 97.88 81 ASP A O 1
ATOM 672 N N . ILE A 1 82 ? 0.092 -8.866 -4.237 1.00 96.69 82 ILE A N 1
ATOM 673 C CA . ILE A 1 82 ? 0.561 -9.248 -2.893 1.00 96.69 82 ILE A CA 1
ATOM 674 C C . ILE A 1 82 ? -0.470 -8.818 -1.846 1.00 96.69 82 ILE A C 1
ATOM 676 O O . ILE A 1 82 ? -0.951 -9.653 -1.081 1.00 96.69 82 ILE A O 1
ATOM 680 N N . VAL A 1 83 ? -0.871 -7.540 -1.855 1.00 95.38 83 VAL A N 1
ATOM 681 C CA . VAL A 1 83 ? -1.832 -6.988 -0.887 1.00 95.38 83 VAL A CA 1
ATOM 682 C C . VAL A 1 83 ? -3.188 -7.686 -0.981 1.00 95.38 83 VAL A C 1
ATOM 684 O O . VAL A 1 83 ? -3.769 -8.045 0.042 1.00 95.38 83 VAL A O 1
ATOM 687 N N . LYS A 1 84 ? -3.677 -7.934 -2.201 1.00 96.38 84 LYS A N 1
ATOM 688 C CA . LYS A 1 84 ? -4.959 -8.604 -2.456 1.00 96.38 84 LYS A CA 1
ATOM 689 C C . LYS A 1 84 ? -5.007 -10.030 -1.900 1.00 96.38 84 LYS A C 1
ATOM 691 O O . LYS A 1 84 ? -6.082 -10.492 -1.526 1.00 96.38 84 LYS A O 1
ATOM 696 N N . ASN A 1 85 ? -3.873 -10.727 -1.868 1.00 95.62 85 ASN A N 1
ATOM 697 C CA . ASN A 1 85 ? -3.790 -12.120 -1.427 1.00 95.62 85 ASN A CA 1
ATOM 698 C C . ASN A 1 85 ? -3.361 -12.281 0.042 1.00 95.62 85 ASN A C 1
ATOM 700 O O . ASN A 1 85 ? -3.262 -13.414 0.522 1.00 95.62 85 ASN A O 1
ATOM 704 N N . MET A 1 86 ? -3.131 -11.184 0.774 1.00 94.56 86 MET A N 1
ATOM 705 C CA . MET A 1 86 ? -2.839 -11.249 2.206 1.00 94.56 86 MET A CA 1
ATOM 706 C C . MET A 1 86 ? -4.024 -11.826 2.988 1.00 94.56 86 MET A C 1
ATOM 708 O O . MET A 1 86 ? -5.184 -11.492 2.748 1.00 94.56 86 MET A O 1
ATOM 712 N N . LYS A 1 87 ? -3.723 -12.679 3.969 1.00 90.94 87 LYS A N 1
ATOM 713 C CA . LYS A 1 87 ? -4.704 -13.249 4.897 1.00 90.94 87 LYS A CA 1
ATOM 714 C C . LYS A 1 87 ? -4.344 -12.847 6.316 1.00 90.94 87 LYS A C 1
ATOM 716 O O . LYS A 1 87 ? -3.170 -12.848 6.679 1.00 90.94 87 LYS A O 1
ATOM 721 N N . ASN A 1 88 ? -5.354 -12.527 7.121 1.00 86.88 88 ASN A N 1
ATOM 722 C CA . ASN A 1 88 ? -5.142 -12.384 8.556 1.00 86.88 88 ASN A CA 1
ATOM 723 C C . ASN A 1 88 ? -4.847 -13.764 9.179 1.00 86.88 88 ASN A C 1
ATOM 725 O O . ASN A 1 88 ? -5.262 -14.800 8.657 1.00 86.88 88 ASN A O 1
ATOM 729 N N . THR A 1 89 ? -4.099 -13.777 10.279 1.00 90.00 89 THR A N 1
ATOM 730 C CA . THR A 1 89 ? -3.760 -15.002 11.026 1.00 90.00 89 THR A CA 1
ATOM 731 C C . THR A 1 89 ? -4.375 -15.030 12.425 1.00 90.00 89 THR A C 1
ATOM 733 O O . THR A 1 89 ? -4.257 -16.033 13.128 1.00 90.00 89 THR A O 1
ATOM 736 N N . ILE A 1 90 ? -5.040 -13.947 12.840 1.00 86.81 90 ILE A N 1
ATOM 737 C CA . ILE A 1 90 ? -5.614 -13.811 14.179 1.00 86.81 90 ILE A CA 1
ATOM 738 C C . ILE A 1 90 ? -7.030 -14.393 14.183 1.00 86.81 90 ILE A C 1
ATOM 740 O O . ILE A 1 90 ? -7.875 -13.968 13.400 1.00 86.81 90 ILE A O 1
ATOM 744 N N . LYS A 1 91 ? -7.275 -15.371 15.062 1.00 72.25 91 LYS A N 1
ATOM 745 C CA . LYS A 1 91 ? -8.517 -16.162 15.096 1.00 72.25 91 LYS A CA 1
ATOM 746 C C . LYS A 1 91 ? -9.667 -15.501 15.870 1.00 72.25 91 LYS A C 1
ATOM 748 O O . LYS A 1 91 ? -10.817 -15.792 15.569 1.00 72.25 91 LYS A O 1
ATOM 753 N N . ASP A 1 92 ? -9.361 -14.577 16.784 1.00 65.75 92 ASP A N 1
ATOM 754 C CA . ASP A 1 92 ? -10.316 -14.058 17.779 1.00 65.75 92 ASP A CA 1
ATOM 755 C C . ASP A 1 92 ? -10.411 -12.517 17.797 1.00 65.75 92 ASP A C 1
ATOM 757 O O . ASP A 1 92 ? -10.502 -11.903 18.861 1.00 65.75 92 ASP A O 1
ATOM 761 N N . VAL A 1 93 ? -10.353 -11.868 16.625 1.00 63.25 93 VAL A N 1
ATOM 762 C CA . VAL A 1 93 ? -10.532 -10.402 16.487 1.00 63.25 93 VAL A CA 1
ATOM 763 C C . VAL A 1 93 ? -11.916 -10.062 16.008 1.00 63.25 93 VAL A C 1
ATOM 765 O O . VAL A 1 93 ? -12.502 -10.784 15.174 1.00 63.25 93 VAL A O 1
#

Sequence (93 aa):
MNQKNQYKKKINIGHQIKMRNNNKLIPKYWVDKNKNTISCKEKIKVINGNLDELTEMLKDIFDEAVLIGVDENQFKKVIQDIVKNMKNTIKDV

Radius of gyration: 19.31 Å; Cα contacts (8 Å, |Δi|>4): 22; chains: 1; bounding box: 56×41×36 Å